Protein AF-A0A7X8F103-F1 (afdb_monomer_lite)

Radius of gyration: 15.48 Å; chains: 1; bounding box: 37×15×44 Å

Structure (mmCIF, N/CA/C/O backbone):
data_AF-A0A7X8F103-F1
#
_entry.id   AF-A0A7X8F103-F1
#
loop_
_atom_site.group_PDB
_atom_site.id
_atom_site.type_symbol
_atom_site.label_atom_id
_atom_site.label_alt_id
_atom_site.label_comp_id
_atom_site.label_asym_id
_atom_site.label_entity_id
_atom_site.label_seq_id
_atom_site.pdbx_PDB_ins_code
_atom_site.Cartn_x
_atom_site.Cartn_y
_atom_site.Cartn_z
_atom_site.occupancy
_atom_site.B_iso_or_equiv
_atom_site.auth_seq_id
_atom_site.auth_comp_id
_atom_site.auth_asym_id
_atom_site.auth_atom_id
_atom_site.pdbx_PDB_model_num
ATOM 1 N N . MET A 1 1 ? 17.781 -2.732 -21.754 1.00 50.28 1 MET A N 1
ATOM 2 C CA . MET A 1 1 ? 18.017 -3.956 -20.954 1.00 50.28 1 MET A CA 1
ATOM 3 C C . MET A 1 1 ? 16.736 -4.231 -20.180 1.00 50.28 1 MET A C 1
ATOM 5 O O . MET A 1 1 ? 16.453 -3.496 -19.257 1.00 50.28 1 MET A O 1
ATOM 9 N N . ASN A 1 2 ? 15.957 -5.218 -20.629 1.00 55.50 2 ASN A N 1
ATOM 10 C CA . ASN A 1 2 ? 14.759 -5.817 -20.016 1.00 55.50 2 ASN A CA 1
ATOM 11 C C . ASN A 1 2 ? 13.936 -4.976 -19.002 1.00 55.50 2 ASN A C 1
ATOM 13 O O . ASN A 1 2 ? 13.881 -5.300 -17.814 1.00 55.50 2 ASN A O 1
ATOM 17 N N . ASP A 1 3 ? 13.201 -3.972 -19.494 1.00 70.12 3 ASP A N 1
ATOM 18 C CA . ASP A 1 3 ? 12.201 -3.206 -18.722 1.00 70.12 3 ASP A CA 1
ATOM 19 C C . ASP A 1 3 ? 11.094 -4.095 -18.121 1.00 70.12 3 ASP A C 1
ATOM 21 O O . ASP A 1 3 ? 10.476 -3.757 -17.114 1.00 70.12 3 ASP A O 1
ATOM 25 N N . TRP A 1 4 ? 10.919 -5.306 -18.661 1.00 75.69 4 TRP A N 1
ATOM 26 C CA . TRP A 1 4 ? 10.059 -6.362 -18.118 1.00 75.69 4 TRP A CA 1
ATOM 27 C C . TRP A 1 4 ? 10.298 -6.661 -16.632 1.00 75.69 4 TRP A C 1
ATOM 29 O O . TRP A 1 4 ? 9.342 -6.942 -15.909 1.00 75.69 4 TRP A O 1
ATOM 39 N N . GLY A 1 5 ? 11.543 -6.558 -16.150 1.00 81.62 5 GLY A N 1
ATOM 40 C CA . GLY A 1 5 ? 11.856 -6.738 -14.729 1.00 81.62 5 GLY A CA 1
ATOM 41 C C . GLY A 1 5 ? 11.289 -5.624 -13.842 1.00 81.62 5 GLY A C 1
ATOM 42 O O . GLY A 1 5 ? 10.795 -5.899 -12.749 1.00 81.62 5 GLY A O 1
ATOM 43 N N . LEU A 1 6 ? 11.301 -4.381 -14.329 1.00 82.75 6 LEU A N 1
ATOM 44 C CA . LEU A 1 6 ? 10.742 -3.219 -13.634 1.00 82.75 6 LEU A CA 1
ATOM 45 C C . LEU A 1 6 ? 9.211 -3.276 -13.578 1.00 82.75 6 LEU A C 1
ATOM 47 O O . LEU A 1 6 ? 8.638 -2.990 -12.528 1.00 82.75 6 LEU A O 1
ATOM 51 N N . TYR A 1 7 ? 8.549 -3.727 -14.648 1.00 81.81 7 TYR A N 1
ATOM 52 C CA . TYR A 1 7 ? 7.093 -3.915 -14.655 1.00 81.81 7 TYR A CA 1
ATOM 53 C C . TYR A 1 7 ? 6.641 -5.014 -13.689 1.00 81.81 7 TYR A C 1
ATOM 55 O O . TYR A 1 7 ? 5.710 -4.807 -12.910 1.00 81.81 7 TYR A O 1
ATOM 63 N N . LEU A 1 8 ? 7.327 -6.163 -13.682 1.00 85.94 8 LEU A N 1
ATOM 64 C CA . LEU A 1 8 ? 7.068 -7.241 -12.721 1.00 85.94 8 LEU A CA 1
ATOM 65 C C . LEU A 1 8 ? 7.251 -6.764 -11.275 1.00 85.94 8 LEU A C 1
ATOM 67 O O . LEU A 1 8 ? 6.412 -7.055 -10.420 1.00 85.94 8 LEU A O 1
ATOM 71 N N . LEU A 1 9 ? 8.305 -5.988 -11.014 1.00 87.50 9 LEU A N 1
ATOM 72 C CA . LEU A 1 9 ? 8.554 -5.398 -9.702 1.00 87.50 9 LEU A CA 1
ATOM 73 C C . LEU A 1 9 ? 7.450 -4.406 -9.303 1.00 87.50 9 LEU A C 1
ATOM 75 O O . LEU A 1 9 ? 6.967 -4.461 -8.174 1.00 87.50 9 LEU A O 1
ATOM 79 N N . ALA A 1 10 ? 7.003 -3.54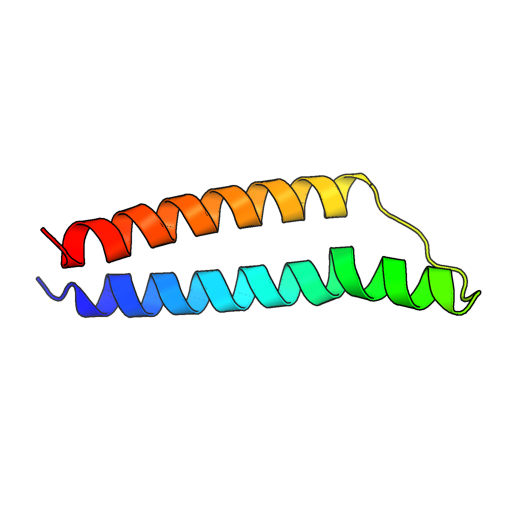1 -10.217 1.00 86.31 10 ALA A N 1
ATOM 80 C CA . ALA A 1 10 ? 5.928 -2.583 -9.961 1.00 86.31 10 ALA A CA 1
ATOM 81 C C . ALA A 1 10 ? 4.595 -3.274 -9.634 1.00 86.31 10 ALA A C 1
ATOM 83 O O . ALA A 1 10 ? 3.926 -2.895 -8.670 1.00 86.31 10 ALA A O 1
ATOM 84 N N . ILE A 1 11 ? 4.240 -4.328 -10.374 1.00 87.81 11 ILE A N 1
ATOM 85 C CA . ILE A 1 11 ? 3.042 -5.136 -10.103 1.00 87.81 11 ILE A CA 1
ATOM 86 C C . I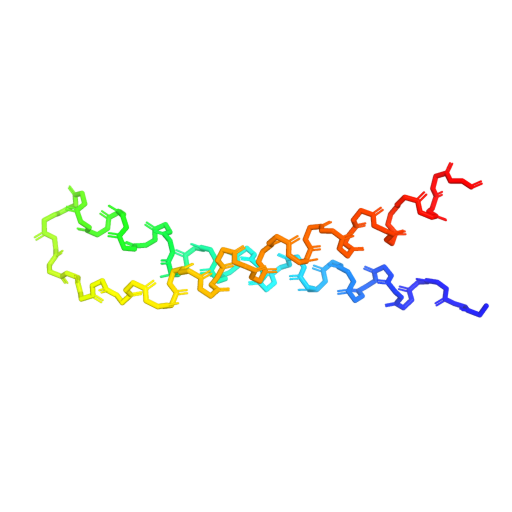LE A 1 11 ? 3.143 -5.796 -8.724 1.00 87.81 11 ILE A C 1
ATOM 88 O O . ILE A 1 11 ? 2.201 -5.727 -7.935 1.00 87.81 11 ILE A O 1
ATOM 92 N N . PHE A 1 12 ? 4.290 -6.390 -8.396 1.00 90.94 12 PHE A N 1
ATOM 93 C CA . PHE A 1 12 ? 4.499 -7.027 -7.097 1.00 90.94 12 PHE A CA 1
ATOM 94 C C . PHE A 1 12 ? 4.387 -6.025 -5.936 1.00 90.94 12 PHE A C 1
ATOM 96 O O . PHE A 1 12 ? 3.705 -6.284 -4.941 1.00 90.94 12 PHE A O 1
ATOM 103 N N . CYS A 1 13 ? 4.979 -4.840 -6.088 1.00 89.69 13 CYS A N 1
ATOM 104 C CA . CYS A 1 13 ? 4.858 -3.739 -5.137 1.00 89.69 13 CYS A CA 1
ATOM 105 C C . CYS A 1 13 ? 3.401 -3.284 -4.943 1.00 89.69 13 CYS A C 1
ATOM 107 O O . CYS A 1 13 ? 2.973 -3.069 -3.806 1.00 89.69 13 CYS A O 1
ATOM 109 N N . LEU A 1 14 ? 2.615 -3.197 -6.023 1.00 89.06 14 LEU A N 1
ATOM 110 C CA . LEU A 1 14 ? 1.184 -2.878 -5.965 1.00 89.06 14 LEU A CA 1
ATOM 111 C C . LEU A 1 14 ? 0.378 -3.956 -5.227 1.00 89.06 14 LEU A C 1
ATOM 113 O O . LEU A 1 14 ? -0.506 -3.627 -4.435 1.00 89.06 14 LEU A O 1
ATOM 117 N N . MET A 1 15 ? 0.700 -5.238 -5.420 1.00 92.38 15 MET A N 1
ATOM 118 C CA . MET A 1 15 ? 0.054 -6.331 -4.681 1.00 92.38 15 MET A CA 1
ATOM 119 C C . MET A 1 15 ? 0.333 -6.242 -3.175 1.00 92.38 15 MET A C 1
ATOM 121 O O . MET A 1 15 ? -0.581 -6.418 -2.365 1.00 92.38 15 MET A O 1
ATOM 125 N N . ILE A 1 16 ? 1.570 -5.920 -2.782 1.00 91.19 16 ILE A N 1
ATOM 126 C CA . ILE A 1 16 ? 1.928 -5.704 -1.372 1.00 91.19 16 ILE A CA 1
ATOM 127 C C . ILE A 1 16 ? 1.171 -4.499 -0.800 1.00 91.19 16 ILE A C 1
AT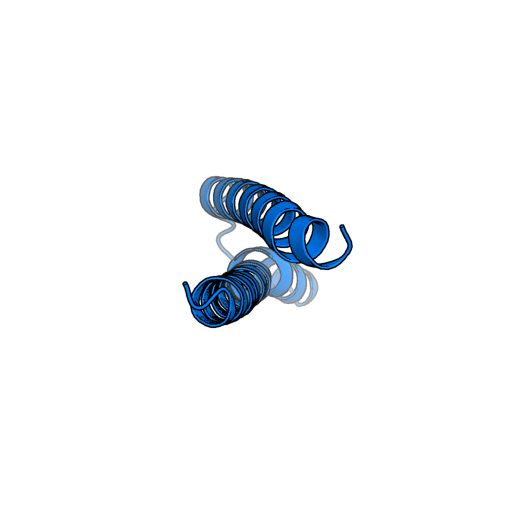OM 129 O O . ILE A 1 16 ? 0.609 -4.598 0.291 1.00 91.19 16 ILE A O 1
ATOM 133 N N . ALA A 1 17 ? 1.110 -3.389 -1.537 1.00 89.75 17 ALA A N 1
ATOM 134 C CA . ALA A 1 17 ? 0.373 -2.183 -1.158 1.00 89.75 17 ALA A CA 1
ATOM 135 C C . ALA A 1 17 ? -1.119 -2.476 -0.897 1.00 89.75 17 ALA A C 1
ATOM 137 O O . ALA A 1 17 ? -1.671 -2.117 0.150 1.00 89.75 17 ALA A O 1
ATOM 138 N N . LEU A 1 18 ? -1.761 -3.228 -1.795 1.00 90.50 18 LEU A N 1
ATOM 139 C CA . LEU A 1 18 ? -3.137 -3.706 -1.631 1.00 90.50 18 LEU A CA 1
ATOM 140 C C . LEU A 1 18 ? -3.306 -4.581 -0.384 1.00 90.50 18 LEU A C 1
ATOM 142 O O . LEU A 1 18 ? -4.225 -4.355 0.405 1.00 90.50 18 LEU A O 1
ATOM 146 N N . ASN A 1 19 ? -2.402 -5.536 -0.162 1.00 90.75 19 ASN A N 1
ATOM 147 C CA . ASN A 1 19 ? -2.468 -6.431 0.992 1.00 90.75 19 ASN A CA 1
ATOM 148 C C . ASN A 1 19 ? -2.299 -5.675 2.325 1.00 90.75 19 ASN A C 1
ATOM 150 O O . ASN A 1 19 ? -3.035 -5.907 3.286 1.00 90.75 19 ASN A O 1
ATOM 154 N N . LEU 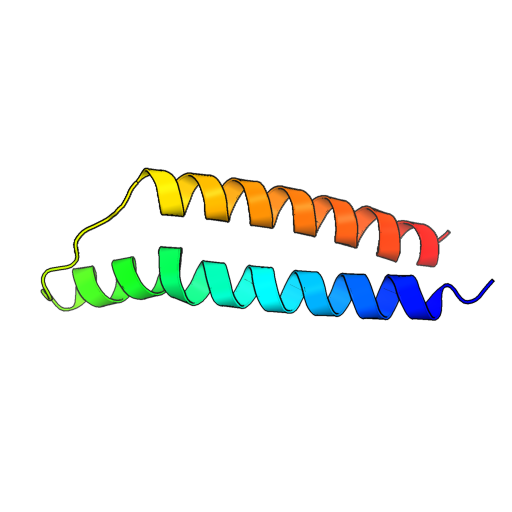A 1 20 ? -1.367 -4.722 2.394 1.00 88.56 20 LEU A N 1
ATOM 155 C CA . LEU A 1 20 ? -1.187 -3.868 3.570 1.00 88.56 20 LEU A CA 1
ATOM 156 C C . LEU A 1 20 ? -2.429 -3.006 3.826 1.00 88.56 20 LEU A C 1
ATOM 158 O O . LEU A 1 20 ? -2.887 -2.911 4.963 1.00 88.56 20 LEU A O 1
ATOM 162 N N . SER A 1 21 ? -3.018 -2.438 2.774 1.00 89.00 21 SER A N 1
ATOM 163 C CA . SER A 1 21 ? -4.255 -1.654 2.866 1.00 89.00 21 SER A CA 1
ATOM 164 C C . SER A 1 21 ? -5.418 -2.485 3.395 1.00 89.00 21 SER A C 1
ATOM 166 O O . SER A 1 21 ? -6.149 -2.035 4.277 1.00 89.00 21 SER A O 1
ATOM 168 N N . ALA A 1 22 ? -5.571 -3.716 2.905 1.00 86.94 22 ALA A N 1
ATOM 169 C CA . ALA A 1 22 ? -6.611 -4.625 3.364 1.00 86.94 22 ALA A CA 1
ATOM 170 C C . ALA A 1 22 ? -6.467 -4.936 4.861 1.00 86.94 22 ALA A C 1
ATOM 172 O O . ALA A 1 22 ? -7.433 -4.806 5.607 1.00 86.94 22 ALA A O 1
ATOM 173 N N . ASN A 1 23 ? -5.257 -5.261 5.322 1.00 85.19 23 ASN A N 1
ATOM 174 C CA . ASN A 1 23 ? -5.019 -5.682 6.706 1.00 85.19 23 ASN A CA 1
ATOM 175 C C . ASN A 1 23 ? -4.962 -4.532 7.718 1.00 85.19 23 ASN A C 1
ATOM 177 O O . ASN A 1 23 ? -5.368 -4.701 8.866 1.00 85.19 23 ASN A O 1
ATOM 181 N N . TYR A 1 24 ? -4.419 -3.379 7.327 1.00 84.44 24 TYR A N 1
ATOM 182 C CA . TYR A 1 24 ? -4.154 -2.276 8.253 1.00 84.44 24 TYR A CA 1
ATOM 183 C C . TYR A 1 24 ? -5.109 -1.103 8.109 1.00 84.44 24 TYR A C 1
ATOM 185 O O . TYR A 1 24 ? -5.130 -0.262 9.003 1.00 84.44 24 TYR A O 1
ATOM 193 N N . ILE A 1 25 ? -5.899 -1.035 7.036 1.00 82.31 25 ILE A N 1
ATOM 194 C CA . ILE A 1 25 ? -6.917 0.002 6.843 1.00 82.31 25 ILE A CA 1
ATOM 195 C C . ILE A 1 25 ? -8.297 -0.652 6.783 1.00 82.31 25 ILE A C 1
ATOM 197 O O . ILE A 1 25 ? -9.108 -0.413 7.663 1.00 82.31 25 ILE A O 1
ATOM 201 N N . ILE A 1 26 ? -8.576 -1.529 5.821 1.00 83.44 26 ILE A N 1
ATOM 202 C CA . ILE A 1 26 ? -9.941 -2.048 5.617 1.00 83.44 26 ILE A CA 1
ATOM 203 C C . ILE A 1 26 ? -10.403 -2.919 6.797 1.00 83.44 26 ILE A C 1
ATOM 205 O O . ILE A 1 26 ? -11.458 -2.661 7.375 1.00 83.44 26 ILE A O 1
ATOM 209 N N . ASP A 1 27 ? -9.610 -3.912 7.200 1.00 83.94 27 ASP A N 1
ATOM 210 C CA . ASP A 1 27 ? -9.949 -4.864 8.264 1.00 83.94 27 ASP A CA 1
ATOM 211 C C . ASP A 1 27 ? -10.250 -4.192 9.627 1.00 83.94 27 ASP A C 1
ATOM 213 O O . ASP A 1 27 ? -11.298 -4.483 10.211 1.00 83.94 27 ASP A O 1
ATOM 217 N N . PRO A 1 28 ? -9.455 -3.214 10.115 1.00 80.38 28 PRO A N 1
ATOM 218 C CA . PRO A 1 28 ? -9.802 -2.427 11.299 1.00 80.38 28 PRO A CA 1
ATOM 219 C C . PRO A 1 28 ? -11.147 -1.700 11.196 1.00 80.38 28 PRO A C 1
ATOM 221 O O . PRO A 1 28 ? -11.907 -1.663 12.165 1.00 80.38 28 P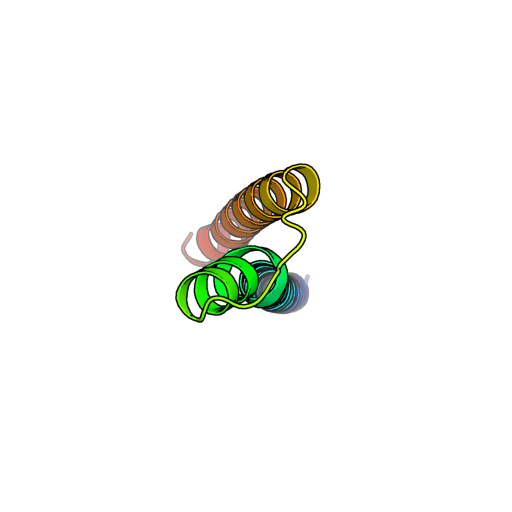RO A O 1
ATOM 224 N N . TYR A 1 29 ? -11.452 -1.101 10.040 1.00 78.56 29 TYR A N 1
ATOM 225 C CA . TYR A 1 29 ? -12.698 -0.357 9.840 1.00 78.56 29 TYR A CA 1
ATOM 226 C C . TYR A 1 29 ? -13.901 -1.309 9.776 1.00 78.56 29 TYR A C 1
ATOM 228 O O . TYR A 1 29 ? -14.927 -1.038 10.403 1.00 78.56 29 TYR A O 1
ATOM 236 N N . VAL A 1 30 ? -13.761 -2.458 9.106 1.00 82.88 30 VAL A N 1
ATOM 237 C CA . VAL A 1 30 ? -14.795 -3.504 9.042 1.00 82.88 30 VAL A CA 1
ATOM 238 C C . VAL A 1 30 ? -15.043 -4.119 10.422 1.00 82.88 30 VAL A C 1
ATOM 240 O O . VAL A 1 30 ? -16.194 -4.274 10.826 1.00 82.88 30 VAL A O 1
ATOM 243 N N . LYS A 1 31 ? -13.989 -4.430 11.185 1.00 79.94 31 LYS A N 1
ATOM 244 C CA . LYS A 1 31 ? -14.106 -4.981 12.547 1.00 79.94 31 LYS A CA 1
ATOM 245 C C . LYS A 1 31 ? -14.729 -3.984 13.519 1.00 79.94 31 LYS A C 1
ATOM 247 O O . LYS A 1 31 ? -15.625 -4.365 14.270 1.00 79.94 31 LYS A O 1
ATOM 252 N N . LYS A 1 32 ? -14.355 -2.702 13.428 1.00 75.81 32 LYS A N 1
ATOM 253 C CA . LYS A 1 32 ? -14.994 -1.616 14.186 1.00 75.81 32 LYS A CA 1
ATOM 254 C C . LYS A 1 32 ? -16.488 -1.509 13.869 1.00 75.81 32 LYS A C 1
ATOM 256 O O . LYS A 1 32 ? -17.287 -1.362 14.786 1.00 75.81 32 LYS A O 1
ATOM 261 N N . SER A 1 33 ? -16.874 -1.640 12.597 1.00 78.06 33 SER A N 1
ATOM 262 C CA . SER A 1 33 ? -18.284 -1.631 12.182 1.00 78.06 33 SER A CA 1
ATOM 263 C C . SER A 1 33 ? -19.085 -2.823 12.717 1.00 78.06 33 SER A C 1
ATOM 265 O O . SER A 1 33 ? -20.302 -2.723 12.829 1.00 78.06 33 SER A O 1
ATOM 267 N N . LYS A 1 34 ? -18.428 -3.944 13.037 1.00 81.81 34 LYS A N 1
ATOM 268 C CA . LYS A 1 34 ? -19.054 -5.154 13.592 1.00 81.81 34 LYS A CA 1
ATOM 269 C C . LYS A 1 34 ? -19.042 -5.204 15.127 1.00 81.81 34 LYS A C 1
ATOM 271 O O . LYS A 1 34 ? -19.420 -6.223 15.691 1.00 81.81 34 LYS A O 1
ATOM 276 N N . GLY A 1 35 ? -18.594 -4.139 15.800 1.00 72.88 35 GLY A N 1
ATOM 277 C CA . GLY A 1 35 ? -18.506 -4.090 17.265 1.00 72.88 35 GLY A CA 1
ATOM 278 C C . GLY A 1 35 ? -17.419 -4.990 17.864 1.00 72.88 35 GLY A C 1
ATOM 279 O O . GLY A 1 35 ? -17.430 -5.237 19.065 1.00 72.88 35 GLY A O 1
ATOM 280 N N . LEU A 1 36 ? -16.484 -5.487 17.047 1.00 73.94 36 LEU A N 1
ATOM 281 C CA . LEU A 1 36 ? -15.356 -6.289 17.517 1.00 73.94 36 LEU A CA 1
ATOM 282 C C . LEU A 1 36 ? -14.260 -5.364 18.059 1.00 73.94 36 LEU A C 1
ATOM 284 O O . LEU A 1 36 ? -13.887 -4.388 17.401 1.00 73.94 36 LEU A O 1
ATOM 288 N N . GLU A 1 37 ? -13.719 -5.679 19.240 1.00 58.66 37 GLU A N 1
ATOM 289 C CA . GLU A 1 37 ? -12.582 -4.945 19.798 1.00 58.66 37 GLU A CA 1
ATOM 290 C C . GLU A 1 37 ? -11.379 -5.049 18.857 1.00 58.66 37 GLU A C 1
ATOM 292 O O . GLU A 1 37 ? -10.855 -6.130 18.583 1.00 58.66 37 GLU A O 1
ATOM 297 N N . TYR A 1 38 ? -10.925 -3.901 18.358 1.00 63.66 38 TYR A N 1
ATOM 298 C CA . TYR A 1 38 ? -9.738 -3.824 17.523 1.00 63.66 38 TYR A CA 1
ATOM 299 C C . TYR A 1 38 ? -8.781 -2.768 18.061 1.00 63.66 38 TYR A C 1
ATOM 301 O O . TYR A 1 38 ? -9.107 -1.581 18.158 1.00 63.66 38 TYR A O 1
ATOM 309 N N . LYS A 1 39 ? -7.555 -3.196 18.372 1.00 60.28 39 LYS A N 1
ATOM 310 C CA . LYS A 1 39 ? -6.480 -2.313 18.826 1.00 60.28 39 LYS A CA 1
ATOM 311 C C . LYS A 1 39 ? -5.904 -1.559 17.624 1.00 60.28 39 LYS A C 1
ATOM 313 O O . LYS A 1 39 ? -4.939 -1.987 16.995 1.00 60.28 39 LYS A O 1
ATOM 318 N N . PHE A 1 40 ? -6.526 -0.428 17.299 1.00 63.75 40 PHE A N 1
ATOM 319 C CA . PHE A 1 40 ? -6.095 0.481 16.236 1.00 63.75 40 PHE A CA 1
ATOM 320 C C . PHE A 1 40 ? -4.674 1.003 16.504 1.00 63.75 40 PHE A C 1
ATOM 322 O O . PHE A 1 40 ? -4.457 1.850 17.371 1.00 63.75 40 PHE A O 1
ATOM 329 N N . SER A 1 41 ? -3.691 0.536 15.734 1.00 70.94 41 SER A N 1
ATOM 330 C CA . SER A 1 41 ? -2.339 1.095 15.768 1.00 70.94 41 SER A CA 1
ATOM 331 C C . SER A 1 41 ? -2.233 2.231 14.748 1.00 70.94 41 SER A C 1
ATOM 333 O O . SER A 1 41 ? -1.926 2.003 13.578 1.00 70.94 41 SER A O 1
ATOM 335 N N . LYS A 1 42 ? -2.488 3.469 15.199 1.00 76.69 42 LYS A N 1
ATOM 336 C CA . LYS A 1 42 ? -2.364 4.694 14.379 1.00 76.69 42 LYS A CA 1
ATOM 337 C C . LYS A 1 42 ? -1.039 4.776 13.587 1.00 76.69 42 LYS A C 1
ATOM 339 O O . LYS A 1 42 ? -1.104 5.120 12.409 1.00 76.69 42 LYS A O 1
ATOM 344 N N . PRO A 1 43 ? 0.133 4.403 14.150 1.00 82.88 43 PRO A N 1
ATOM 345 C CA . PRO A 1 43 ? 1.394 4.431 13.407 1.00 82.88 43 PRO A CA 1
ATOM 346 C C . PRO A 1 43 ? 1.409 3.489 12.200 1.00 82.88 43 PRO A C 1
ATOM 348 O O . PRO A 1 43 ? 1.912 3.860 11.145 1.00 82.88 43 PRO A O 1
ATOM 351 N N . LYS A 1 44 ? 0.823 2.288 12.322 1.00 80.44 44 LYS A N 1
ATOM 352 C CA . LYS A 1 44 ? 0.788 1.302 11.228 1.00 80.44 44 LYS A CA 1
ATOM 353 C C . LYS A 1 44 ? -0.073 1.775 10.059 1.00 80.44 44 LYS A C 1
ATOM 355 O O . LYS A 1 44 ? 0.285 1.540 8.910 1.00 80.44 44 LYS A O 1
ATOM 360 N N . ILE A 1 45 ? -1.171 2.475 10.349 1.00 83.69 45 ILE A N 1
ATOM 361 C CA . ILE A 1 45 ? -2.051 3.063 9.329 1.00 83.69 45 ILE A CA 1
ATOM 362 C C . ILE A 1 45 ? -1.324 4.162 8.565 1.00 83.69 45 ILE A C 1
ATOM 364 O O . ILE A 1 45 ? -1.313 4.149 7.340 1.00 83.69 45 ILE A O 1
ATOM 368 N N . ILE A 1 46 ? -0.687 5.084 9.291 1.00 85.06 46 ILE A N 1
ATOM 369 C CA . ILE A 1 46 ? 0.071 6.184 8.689 1.00 85.06 46 ILE A CA 1
ATOM 370 C C . ILE A 1 46 ? 1.206 5.625 7.825 1.00 85.06 46 ILE A C 1
ATOM 372 O O . ILE A 1 46 ? 1.338 6.020 6.671 1.00 85.06 46 ILE A O 1
ATOM 376 N N . LEU A 1 47 ? 1.966 4.650 8.334 1.00 87.00 47 LEU A N 1
ATOM 377 C CA . LEU A 1 47 ? 3.038 4.000 7.578 1.00 87.00 47 LEU A CA 1
ATOM 378 C C . LEU A 1 47 ? 2.514 3.307 6.310 1.00 87.00 47 LEU A C 1
ATOM 380 O O . LEU A 1 47 ? 3.121 3.433 5.252 1.00 87.00 47 LEU A O 1
ATOM 384 N N . THR A 1 48 ? 1.368 2.625 6.399 1.00 87.94 48 THR A N 1
ATOM 385 C CA . THR A 1 48 ? 0.718 1.978 5.247 1.00 87.94 48 THR A CA 1
ATOM 386 C C . THR A 1 48 ? 0.266 3.003 4.206 1.00 87.94 48 THR A C 1
ATOM 388 O O . THR A 1 48 ? 0.476 2.801 3.015 1.00 87.94 48 THR A O 1
ATOM 391 N N . LEU A 1 49 ? -0.302 4.131 4.642 1.00 87.88 49 LEU A N 1
ATOM 392 C CA . 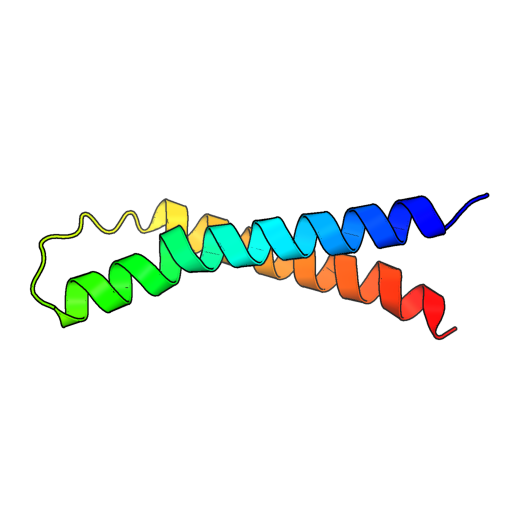LEU A 1 49 ? -0.687 5.240 3.766 1.00 87.88 49 LEU A CA 1
ATOM 393 C C . LEU A 1 49 ? 0.520 5.833 3.034 1.00 87.88 49 LEU A C 1
ATOM 395 O O . LEU A 1 49 ? 0.470 5.969 1.815 1.00 87.88 49 LEU A O 1
ATOM 399 N N . PHE A 1 50 ? 1.609 6.127 3.749 1.00 90.56 50 PHE A N 1
ATOM 400 C CA . PHE A 1 50 ? 2.849 6.617 3.138 1.00 90.56 50 PHE A CA 1
ATOM 401 C C . PHE A 1 50 ? 3.436 5.612 2.145 1.00 90.56 50 PHE A C 1
ATOM 403 O O . PHE A 1 50 ? 3.820 5.995 1.041 1.00 90.56 50 PHE A O 1
ATOM 410 N N . PHE A 1 51 ? 3.466 4.329 2.509 1.00 89.69 51 PHE A N 1
ATOM 411 C CA . PHE A 1 51 ? 3.945 3.263 1.635 1.00 89.69 51 PHE A CA 1
ATOM 412 C C . PHE A 1 51 ? 3.116 3.160 0.349 1.00 89.69 51 PHE A C 1
ATOM 414 O O . PHE A 1 51 ? 3.682 3.107 -0.739 1.00 89.69 51 PHE A O 1
ATOM 421 N N . ASN A 1 52 ? 1.785 3.195 0.451 1.00 88.81 52 ASN A N 1
ATOM 422 C CA . ASN A 1 52 ? 0.905 3.178 -0.718 1.00 88.81 52 ASN A CA 1
ATOM 423 C C . ASN A 1 52 ? 1.134 4.377 -1.633 1.00 88.81 52 ASN A C 1
ATOM 425 O O . ASN A 1 52 ? 1.152 4.219 -2.849 1.00 88.81 52 ASN A O 1
ATOM 429 N N . LEU A 1 53 ? 1.310 5.567 -1.056 1.00 90.25 53 LEU A N 1
ATOM 430 C CA . LEU A 1 53 ? 1.535 6.789 -1.821 1.00 90.25 53 LEU A CA 1
ATOM 431 C C . LEU A 1 53 ? 2.866 6.721 -2.578 1.00 90.25 53 LEU A C 1
ATOM 433 O O . LEU A 1 53 ? 2.925 7.055 -3.757 1.00 90.25 53 LEU A O 1
ATOM 437 N N . TYR A 1 54 ? 3.911 6.206 -1.927 1.00 89.88 54 TYR A N 1
ATOM 438 C CA . TYR A 1 54 ? 5.195 5.937 -2.567 1.00 89.88 54 TYR A CA 1
ATOM 439 C C . TYR A 1 54 ? 5.071 4.908 -3.698 1.00 89.88 54 TYR A C 1
ATOM 441 O O . TYR A 1 54 ? 5.561 5.152 -4.798 1.00 89.88 54 TYR A O 1
ATOM 449 N N . MET A 1 55 ? 4.382 3.787 -3.461 1.00 87.94 55 MET A N 1
ATOM 450 C CA . MET A 1 55 ? 4.207 2.741 -4.473 1.00 87.94 55 MET A CA 1
ATOM 451 C C . MET A 1 55 ? 3.350 3.196 -5.651 1.00 87.94 55 MET A C 1
ATOM 453 O O . MET A 1 55 ? 3.615 2.793 -6.780 1.00 87.94 55 MET A O 1
ATOM 457 N N . LEU A 1 56 ? 2.374 4.073 -5.418 1.00 85.94 56 LEU A N 1
ATOM 458 C CA . LEU A 1 56 ? 1.598 4.699 -6.480 1.00 85.94 56 LEU A CA 1
ATOM 459 C C . LEU A 1 56 ? 2.477 5.613 -7.339 1.00 85.94 56 LEU A C 1
ATOM 461 O O . LEU A 1 56 ? 2.449 5.498 -8.560 1.00 85.94 56 LEU A O 1
ATOM 465 N N . SER A 1 57 ? 3.299 6.467 -6.723 1.00 88.12 57 SER A N 1
ATOM 466 C CA . SER A 1 57 ? 4.257 7.309 -7.451 1.00 88.12 57 SER A CA 1
ATOM 467 C C . SER A 1 57 ? 5.277 6.476 -8.232 1.00 88.12 57 SER A C 1
ATOM 469 O O . SER A 1 57 ? 5.581 6.794 -9.378 1.00 88.12 57 SER A O 1
ATOM 471 N N . PHE A 1 58 ? 5.771 5.382 -7.646 1.00 86.69 58 PHE A N 1
ATOM 472 C CA . PHE A 1 58 ? 6.666 4.443 -8.320 1.00 86.69 58 PHE A CA 1
ATOM 473 C C . PHE A 1 58 ? 5.985 3.779 -9.522 1.00 86.69 58 PHE A C 1
ATOM 475 O O . PHE A 1 58 ? 6.548 3.764 -10.611 1.00 86.69 58 PHE A O 1
ATOM 482 N N . ALA A 1 59 ? 4.754 3.289 -9.356 1.00 85.69 59 ALA A N 1
ATOM 483 C CA . ALA A 1 59 ? 3.976 2.719 -10.447 1.00 85.69 59 ALA A CA 1
ATOM 484 C C . ALA A 1 59 ? 3.731 3.747 -11.562 1.00 85.69 59 ALA A C 1
ATOM 486 O O . ALA A 1 59 ? 3.925 3.423 -12.726 1.00 85.69 59 ALA A O 1
ATOM 487 N N . LEU A 1 60 ? 3.377 4.991 -11.229 1.00 84.62 60 LEU A N 1
ATOM 488 C CA . LEU A 1 60 ? 3.196 6.059 -12.217 1.00 84.62 60 LEU A CA 1
ATOM 489 C C . LEU A 1 60 ? 4.488 6.396 -12.964 1.00 84.62 60 LEU A C 1
ATOM 491 O O . LEU A 1 60 ? 4.425 6.676 -14.151 1.00 84.62 60 LEU A O 1
ATOM 495 N N . LEU A 1 61 ? 5.648 6.345 -12.309 1.00 85.50 61 LEU A N 1
ATOM 496 C CA . LEU A 1 61 ? 6.937 6.546 -12.971 1.00 85.50 61 LEU A CA 1
ATOM 497 C C . LEU A 1 61 ? 7.252 5.393 -13.936 1.00 85.50 61 LEU A C 1
ATOM 499 O O . LEU A 1 61 ? 7.628 5.629 -15.080 1.00 85.50 61 LEU A O 1
ATOM 503 N N . VAL A 1 62 ? 7.069 4.150 -13.478 1.00 83.06 62 VAL A N 1
ATOM 504 C CA . VAL A 1 62 ? 7.360 2.945 -14.269 1.00 83.06 62 VAL A CA 1
ATOM 505 C C . VAL A 1 62 ? 6.403 2.818 -15.454 1.00 83.06 62 VAL A C 1
ATOM 507 O O . VAL A 1 62 ? 6.849 2.572 -16.567 1.00 83.06 62 VAL A O 1
ATOM 510 N N . PHE A 1 63 ? 5.100 3.006 -15.242 1.00 78.06 63 PHE A N 1
ATOM 511 C CA . PHE A 1 63 ? 4.109 2.940 -16.317 1.00 78.06 63 PHE A CA 1
ATOM 512 C C . PHE A 1 63 ? 4.058 4.224 -17.148 1.00 78.06 63 PHE A C 1
ATOM 514 O O . PHE A 1 63 ? 3.762 4.153 -18.330 1.00 78.06 63 PHE A O 1
ATOM 521 N N . GLY A 1 64 ? 4.374 5.389 -16.582 1.00 72.38 64 GLY A N 1
ATOM 522 C CA . GLY A 1 64 ? 4.481 6.646 -17.326 1.00 72.38 64 GLY A CA 1
ATOM 523 C C . GLY A 1 64 ? 5.597 6.601 -18.366 1.00 72.38 64 GLY A C 1
ATOM 524 O O . GLY A 1 64 ? 5.358 6.952 -19.513 1.00 72.38 64 GLY A O 1
ATOM 525 N N . GLY A 1 65 ? 6.761 6.046 -18.010 1.00 65.00 65 GLY A N 1
ATOM 526 C CA . GLY A 1 65 ? 7.853 5.786 -18.956 1.00 65.00 65 GLY A CA 1
ATOM 527 C C . GLY A 1 65 ? 7.585 4.669 -19.978 1.00 65.00 65 GLY A C 1
ATOM 528 O O . GLY A 1 65 ? 8.445 4.416 -20.810 1.00 65.00 65 GLY A O 1
ATOM 529 N N . PHE A 1 66 ? 6.433 3.987 -19.913 1.00 57.06 66 PHE A N 1
ATOM 530 C CA . PHE A 1 66 ? 5.971 3.043 -20.944 1.00 57.06 66 PHE A CA 1
ATOM 531 C C . PHE A 1 66 ? 5.085 3.716 -22.007 1.00 57.06 66 PHE A C 1
ATOM 533 O O . PHE A 1 66 ? 4.911 3.161 -23.090 1.00 57.06 66 PHE A O 1
ATOM 540 N N . PHE A 1 67 ? 4.469 4.861 -21.682 1.00 56.00 67 PHE A N 1
ATOM 541 C CA . PHE A 1 67 ? 3.586 5.604 -22.592 1.00 56.00 67 PHE A CA 1
ATOM 542 C C . PHE A 1 67 ? 4.296 6.735 -23.357 1.00 56.00 67 PHE A C 1
ATOM 544 O O . PHE A 1 67 ? 3.702 7.248 -24.306 1.00 56.00 67 PHE A O 1
ATOM 551 N N . ASP A 1 68 ? 5.514 7.105 -22.948 1.00 51.75 68 ASP A N 1
ATOM 552 C CA . ASP A 1 68 ? 6.480 7.892 -23.739 1.00 51.75 68 ASP A CA 1
ATOM 553 C C . ASP A 1 68 ? 7.299 6.970 -24.662 1.00 51.75 68 ASP A C 1
ATOM 555 O O . ASP A 1 68 ? 7.553 7.363 -25.825 1.00 51.75 68 ASP A O 1
#

Sequence (68 aa):
MNDWGLYLLAIFCLMIALNLSANYIIDPYVKKSKGLEYKFSKPKIILTLFFNLYMLSFALLVFGGFFD

Foldseek 3Di:
DPLVVLQVVLVVLVVVLVVLCCVQPVVVVVCVVVVHDDDRDPVSNVVSVVSNVVSVVSSCVSVVVVVD

pLDDT: mean 80.35, std 10.68, range [50.28, 92.38]

Secondary structure (DSSP, 8-state):
--THHHHHHHHHHHHHHHHHHIIIIIHHHHHHHTT------HHHHHHHHHHHHHHHHHHHHHHHHHH-